Protein AF-A0A7V5T5Y4-F1 (afdb_monomer_lite)

Foldseek 3Di:
DDWDWDADPVGIDTHDPVCVVVVDDDPDDDDDCPPGPDDCVVVVVVVVVVVVVVVCPVVDDDD

Structure (mmCIF, N/CA/C/O backbone):
data_AF-A0A7V5T5Y4-F1
#
_entry.id   AF-A0A7V5T5Y4-F1
#
loop_
_atom_site.group_PDB
_atom_site.id
_atom_site.type_symbol
_atom_site.label_atom_id
_atom_site.label_alt_id
_atom_site.label_comp_id
_atom_site.label_asym_id
_atom_site.label_entity_id
_atom_site.label_seq_id
_atom_site.pdbx_PDB_ins_code
_atom_site.Cartn_x
_atom_site.Cartn_y
_atom_site.Cartn_z
_atom_site.occupancy
_atom_site.B_iso_or_equiv
_atom_site.auth_seq_id
_atom_site.auth_comp_id
_atom_site.auth_asym_id
_atom_site.auth_atom_id
_atom_site.pdbx_PDB_model_num
ATOM 1 N N . MET A 1 1 ? 15.766 -6.210 3.914 1.00 75.25 1 MET A N 1
ATOM 2 C CA . MET A 1 1 ? 15.358 -5.807 2.552 1.00 75.25 1 MET A CA 1
ATOM 3 C C . MET A 1 1 ? 15.976 -4.453 2.265 1.00 75.25 1 MET A C 1
ATOM 5 O O . MET A 1 1 ? 15.736 -3.535 3.038 1.00 75.25 1 MET A O 1
ATOM 9 N N . SER A 1 2 ? 16.808 -4.345 1.231 1.00 91.88 2 SER A N 1
ATOM 10 C CA . SER A 1 2 ? 17.431 -3.089 0.801 1.00 91.88 2 SER A CA 1
ATOM 11 C C . SER A 1 2 ? 16.938 -2.714 -0.592 1.00 91.88 2 SER A C 1
ATOM 13 O O . SER A 1 2 ? 16.694 -3.580 -1.434 1.00 91.88 2 SER A O 1
ATOM 15 N N . TYR A 1 3 ? 16.779 -1.414 -0.812 1.00 93.56 3 TYR A N 1
ATOM 16 C CA . TYR A 1 3 ? 16.318 -0.852 -2.070 1.00 93.56 3 TYR A CA 1
ATOM 17 C C . TYR A 1 3 ? 17.334 0.156 -2.578 1.00 93.56 3 TYR A C 1
ATOM 19 O O . TYR A 1 3 ? 17.898 0.935 -1.809 1.00 93.56 3 TYR A O 1
ATOM 27 N N . ARG A 1 4 ? 17.512 0.159 -3.891 1.00 91.94 4 ARG A N 1
ATOM 28 C CA . ARG A 1 4 ? 18.310 1.122 -4.618 1.00 91.94 4 ARG A CA 1
ATOM 29 C C . ARG A 1 4 ? 17.418 2.216 -5.172 1.00 91.94 4 ARG A C 1
ATOM 31 O O . ARG A 1 4 ? 16.485 1.939 -5.924 1.00 91.94 4 ARG A O 1
ATOM 38 N N . GLU A 1 5 ? 17.750 3.456 -4.847 1.00 95.12 5 GLU A N 1
ATOM 39 C CA . GLU A 1 5 ? 17.093 4.623 -5.425 1.00 95.12 5 GLU A CA 1
ATOM 40 C C . GLU A 1 5 ? 17.554 4.867 -6.873 1.00 95.12 5 GLU A C 1
ATOM 42 O O . GLU A 1 5 ? 18.738 4.740 -7.227 1.00 95.12 5 GLU A O 1
ATOM 47 N N . ARG A 1 6 ? 16.599 5.246 -7.720 1.00 91.81 6 ARG A N 1
ATOM 48 C CA . ARG A 1 6 ? 16.790 5.695 -9.097 1.00 91.81 6 ARG A CA 1
ATOM 49 C C . ARG A 1 6 ? 15.934 6.929 -9.339 1.00 91.81 6 ARG A C 1
ATOM 51 O O . ARG A 1 6 ? 14.748 6.932 -9.033 1.00 91.81 6 ARG A O 1
ATOM 58 N N . ARG A 1 7 ? 16.525 7.972 -9.915 1.00 96.31 7 ARG A N 1
ATOM 59 C CA . ARG A 1 7 ? 15.785 9.162 -10.347 1.00 96.31 7 ARG A CA 1
ATOM 60 C C . ARG A 1 7 ? 15.429 9.037 -11.819 1.00 96.31 7 ARG A C 1
ATOM 62 O O . ARG A 1 7 ? 16.275 8.667 -12.628 1.00 96.31 7 ARG A O 1
ATOM 69 N N . THR A 1 8 ? 14.183 9.349 -12.133 1.00 94.06 8 THR A N 1
ATOM 70 C CA . THR A 1 8 ? 13.596 9.328 -13.474 1.00 94.06 8 THR A CA 1
ATOM 71 C C . THR A 1 8 ? 12.849 10.640 -13.712 1.00 94.06 8 THR A C 1
ATOM 73 O O . THR A 1 8 ? 12.611 11.396 -12.769 1.00 94.06 8 THR A O 1
ATOM 76 N N . GLU A 1 9 ? 12.441 10.907 -14.951 1.00 96.75 9 GLU A N 1
ATOM 77 C CA . GLU A 1 9 ? 11.615 12.080 -15.278 1.00 96.75 9 GLU A CA 1
ATOM 78 C C . GLU A 1 9 ? 10.261 12.068 -14.548 1.00 96.75 9 GLU A C 1
ATOM 80 O O . GLU A 1 9 ? 9.745 13.119 -14.181 1.00 96.75 9 GLU A O 1
ATOM 85 N N . ALA A 1 10 ? 9.720 10.876 -14.274 1.00 93.38 10 ALA A N 1
ATOM 86 C CA . ALA A 1 10 ? 8.464 10.685 -13.552 1.00 93.38 10 ALA A CA 1
ATOM 87 C C . ALA A 1 10 ? 8.618 10.746 -12.019 1.00 93.38 10 ALA A C 1
ATOM 89 O O . ALA A 1 10 ? 7.623 10.691 -11.299 1.00 93.38 10 ALA A O 1
ATOM 90 N N . GLY A 1 11 ? 9.850 10.847 -11.507 1.00 96.00 11 GLY A N 1
ATOM 91 C CA . GLY A 1 11 ? 10.142 10.895 -10.078 1.00 96.00 11 GLY A CA 1
ATOM 92 C C . GLY A 1 11 ? 11.126 9.822 -9.622 1.00 96.00 11 GLY A C 1
ATOM 93 O O . GLY A 1 11 ? 11.992 9.367 -10.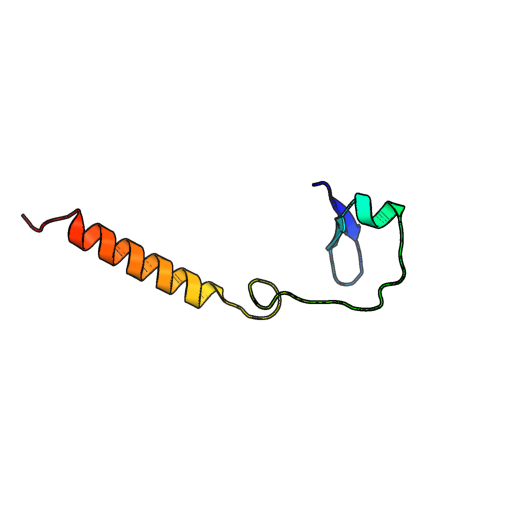374 1.00 96.00 11 GLY A O 1
ATOM 94 N N . ILE A 1 12 ? 11.024 9.451 -8.348 1.00 96.94 12 ILE A N 1
ATOM 95 C CA . ILE A 1 12 ? 11.947 8.523 -7.697 1.00 96.94 12 ILE A CA 1
ATOM 96 C C . ILE A 1 12 ? 11.376 7.104 -7.746 1.00 96.94 12 ILE A C 1
ATOM 98 O O . ILE A 1 12 ? 10.230 6.874 -7.374 1.00 96.94 12 ILE A O 1
ATOM 102 N N . VAL A 1 13 ? 12.201 6.154 -8.174 1.00 93.56 13 VAL A N 1
ATOM 103 C CA . VAL A 1 13 ? 11.899 4.723 -8.224 1.00 93.56 13 VAL A CA 1
ATOM 104 C C . VAL A 1 13 ? 12.838 3.988 -7.274 1.00 93.56 13 VAL A C 1
ATOM 106 O O . VAL A 1 13 ? 14.042 4.246 -7.251 1.00 93.56 13 VAL A O 1
ATOM 109 N N . TYR A 1 14 ? 12.296 3.039 -6.516 1.00 92.75 14 TYR A N 1
ATOM 110 C CA . TYR A 1 14 ? 13.058 2.169 -5.625 1.00 92.75 14 TYR A CA 1
ATOM 111 C C . TYR A 1 14 ? 13.029 0.740 -6.161 1.00 92.75 14 TYR A C 1
ATOM 113 O O . TYR A 1 14 ? 11.961 0.152 -6.307 1.00 92.75 14 TYR A O 1
ATOM 121 N N . VAL A 1 15 ? 14.199 0.171 -6.449 1.00 90.50 15 VAL A N 1
ATOM 122 C CA . VAL A 1 15 ? 14.333 -1.207 -6.950 1.00 90.50 15 VAL A CA 1
ATOM 123 C C . VAL A 1 15 ? 15.008 -2.056 -5.885 1.00 90.50 15 VAL A C 1
ATOM 125 O O . VAL A 1 15 ? 16.028 -1.650 -5.334 1.00 90.50 15 VAL A O 1
ATOM 128 N N . ARG A 1 16 ? 14.452 -3.226 -5.566 1.00 90.81 16 ARG A N 1
ATOM 129 C CA . ARG A 1 16 ? 15.044 -4.123 -4.566 1.00 90.81 16 ARG A CA 1
ATOM 130 C C . ARG A 1 16 ? 16.415 -4.608 -5.054 1.00 90.81 16 ARG A C 1
ATOM 132 O O . ARG A 1 16 ? 16.560 -4.963 -6.220 1.00 90.81 16 ARG A O 1
ATOM 139 N N . GLU A 1 17 ? 17.427 -4.566 -4.190 1.00 89.81 17 GLU A N 1
ATOM 140 C CA . GLU A 1 17 ? 18.829 -4.794 -4.595 1.00 89.81 17 GLU A CA 1
ATOM 141 C C . GLU A 1 17 ? 19.076 -6.204 -5.162 1.00 89.81 17 GLU A C 1
ATOM 143 O O . GLU A 1 17 ? 19.842 -6.360 -6.107 1.00 89.81 17 GLU A O 1
ATOM 148 N N . ASP A 1 18 ? 18.391 -7.220 -4.638 1.00 85.62 18 ASP A N 1
ATOM 149 C CA . ASP A 1 18 ? 18.430 -8.608 -5.128 1.00 85.62 18 ASP A CA 1
ATOM 150 C C . ASP A 1 18 ? 17.845 -8.764 -6.544 1.00 85.62 18 ASP A C 1
ATOM 152 O O . ASP A 1 18 ? 18.241 -9.655 -7.285 1.00 85.62 18 ASP A O 1
ATOM 156 N N . TRP A 1 19 ? 16.952 -7.863 -6.952 1.00 81.38 19 TRP A N 1
ATOM 157 C CA . TRP A 1 19 ? 16.322 -7.867 -8.270 1.00 81.38 19 TRP A CA 1
ATOM 158 C C . TRP A 1 19 ? 17.217 -7.242 -9.351 1.00 81.38 19 TRP A C 1
ATOM 160 O O . TRP A 1 19 ? 17.11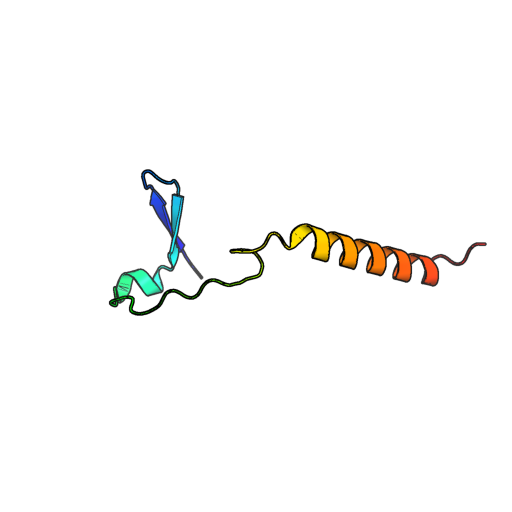4 -7.573 -10.530 1.00 81.38 19 TRP A O 1
ATOM 170 N N . VAL A 1 20 ? 18.140 -6.360 -8.949 1.00 72.06 20 VAL A N 1
ATOM 171 C CA . VAL A 1 20 ? 19.109 -5.714 -9.852 1.00 72.06 20 VAL A CA 1
ATOM 172 C C . VAL A 1 20 ? 20.182 -6.699 -10.324 1.00 72.06 20 VAL A C 1
ATOM 174 O O . VAL A 1 20 ? 20.712 -6.540 -11.421 1.00 72.06 20 VAL A O 1
ATOM 177 N N . VAL A 1 21 ? 20.507 -7.706 -9.509 1.00 63.81 21 VAL A N 1
ATOM 178 C CA . VAL A 1 21 ? 21.581 -8.673 -9.791 1.00 63.81 21 VAL A CA 1
ATOM 179 C C . VAL A 1 21 ? 21.188 -9.660 -10.891 1.00 63.81 21 VAL A C 1
ATOM 181 O O . VAL A 1 21 ? 22.042 -10.058 -11.679 1.00 63.81 21 VAL A O 1
ATOM 184 N N . GLU A 1 22 ? 19.909 -10.026 -10.975 1.00 63.81 22 GLU A N 1
ATOM 185 C CA . GLU A 1 22 ? 19.437 -11.054 -11.909 1.00 63.81 22 GLU A CA 1
ATOM 186 C C . GLU A 1 22 ? 18.859 -10.481 -13.212 1.00 63.81 22 GLU A C 1
ATOM 188 O O . GLU A 1 22 ? 18.739 -11.222 -14.183 1.00 63.81 22 GLU A O 1
ATOM 193 N N . ALA A 1 23 ? 18.516 -9.182 -13.237 1.00 63.28 23 ALA A N 1
ATOM 194 C CA . ALA A 1 23 ? 17.922 -8.442 -14.363 1.00 63.28 23 ALA A CA 1
ATOM 195 C C . ALA A 1 23 ? 17.042 -9.291 -15.318 1.00 63.28 23 ALA A C 1
ATOM 197 O O . ALA A 1 23 ? 17.262 -9.268 -16.535 1.00 63.28 23 ALA A O 1
ATOM 198 N N . PRO A 1 24 ? 16.063 -10.060 -14.802 1.00 68.31 24 PRO A N 1
ATOM 199 C CA . PRO A 1 24 ? 15.261 -10.935 -15.640 1.00 68.31 24 PRO A CA 1
ATOM 200 C C . PRO A 1 24 ? 14.321 -10.117 -16.533 1.00 68.31 24 PRO A C 1
ATOM 202 O O . PRO A 1 24 ? 13.900 -9.010 -16.183 1.00 68.31 24 PRO A O 1
ATOM 205 N N . SER A 1 25 ? 13.955 -10.677 -17.686 1.00 82.31 25 SER A N 1
ATOM 206 C CA . SER A 1 25 ? 12.829 -10.166 -18.466 1.00 82.31 25 SER A CA 1
ATOM 207 C C . SER A 1 25 ? 11.558 -10.197 -17.616 1.00 82.31 25 SER A C 1
ATOM 209 O O . SER A 1 25 ? 11.288 -11.177 -16.923 1.00 82.31 25 SER A O 1
ATOM 211 N N . VAL A 1 26 ? 10.779 -9.117 -17.659 1.00 86.88 26 VAL A N 1
ATOM 212 C CA . VAL A 1 26 ? 9.498 -9.033 -16.954 1.00 86.88 26 VAL A CA 1
ATOM 213 C C . VAL A 1 26 ? 8.390 -9.422 -17.915 1.00 86.88 26 VAL A C 1
ATOM 215 O O . VAL A 1 26 ? 8.053 -8.650 -18.809 1.00 86.88 26 VAL A O 1
ATOM 218 N N . ASP A 1 27 ? 7.804 -10.595 -17.707 1.00 90.31 27 ASP A N 1
ATOM 219 C CA . ASP A 1 27 ? 6.671 -11.057 -18.516 1.00 90.31 27 ASP A CA 1
ATOM 220 C C . ASP A 1 27 ? 5.327 -10.548 -17.977 1.00 90.31 27 ASP A C 1
ATOM 222 O O . ASP A 1 27 ? 4.373 -10.360 -18.730 1.00 90.31 27 ASP A O 1
ATOM 226 N N . VAL A 1 28 ? 5.239 -10.315 -16.661 1.00 91.94 28 VAL A N 1
ATOM 227 C CA . VAL A 1 28 ? 4.007 -9.907 -15.975 1.00 91.94 28 VAL A CA 1
ATOM 228 C C . VAL A 1 28 ? 4.318 -8.887 -14.885 1.00 91.94 28 VAL A C 1
ATOM 230 O O . VAL A 1 28 ? 5.234 -9.072 -14.085 1.00 91.94 28 VAL A O 1
ATOM 233 N N . VAL A 1 29 ? 3.497 -7.839 -14.813 1.00 89.94 29 VAL A N 1
ATOM 234 C CA . VAL A 1 29 ? 3.453 -6.905 -13.685 1.00 89.94 29 VAL A CA 1
ATOM 235 C C . VAL A 1 29 ? 2.116 -7.086 -12.980 1.00 89.94 29 VAL A C 1
ATOM 237 O O . VAL A 1 29 ? 1.063 -6.873 -13.580 1.00 89.94 29 VAL A O 1
ATOM 240 N N . LEU A 1 30 ? 2.161 -7.487 -11.712 1.00 90.88 30 LEU A N 1
ATOM 241 C CA . LEU A 1 30 ? 0.981 -7.600 -10.863 1.00 90.88 30 LEU A CA 1
ATOM 242 C C . LEU A 1 30 ? 0.990 -6.457 -9.851 1.00 90.88 30 LEU A C 1
ATOM 244 O O . LEU A 1 30 ? 1.924 -6.331 -9.061 1.00 90.88 30 LEU A O 1
ATOM 248 N N . PHE A 1 31 ? -0.055 -5.638 -9.883 1.00 91.25 31 PHE A N 1
ATOM 249 C CA . PHE A 1 31 ? -0.260 -4.575 -8.910 1.00 91.25 31 PHE A CA 1
ATOM 250 C C . PHE A 1 31 ? -1.168 -5.080 -7.794 1.00 91.25 31 PHE A C 1
ATOM 252 O O . PHE A 1 31 ? -2.198 -5.696 -8.071 1.00 91.25 31 PHE A O 1
ATOM 259 N N . ASP A 1 32 ? -0.793 -4.802 -6.548 1.00 88.81 32 ASP A N 1
ATOM 260 C CA . ASP A 1 32 ? -1.723 -4.955 -5.433 1.00 88.81 32 ASP A CA 1
ATOM 261 C C . ASP A 1 32 ? -2.894 -3.978 -5.614 1.00 88.81 32 ASP A C 1
ATOM 263 O O . ASP A 1 32 ? -2.743 -2.880 -6.154 1.00 88.81 32 ASP A O 1
ATOM 267 N N . CYS A 1 33 ? -4.083 -4.378 -5.190 1.00 86.00 33 CYS A N 1
ATOM 268 C CA . CYS A 1 33 ? -5.226 -3.484 -5.188 1.00 86.00 33 CYS A CA 1
ATOM 269 C C . CYS A 1 33 ? -5.060 -2.451 -4.071 1.00 86.00 33 CYS A C 1
ATOM 271 O O . CYS A 1 33 ? -5.131 -1.246 -4.322 1.00 86.00 33 CYS A O 1
ATOM 273 N N . ASP A 1 34 ? -4.815 -2.927 -2.850 1.00 82.19 34 ASP A N 1
ATOM 274 C CA . ASP A 1 34 ? -4.707 -2.096 -1.657 1.00 82.19 34 ASP A CA 1
ATOM 275 C C . ASP A 1 34 ? -3.347 -1.379 -1.631 1.00 82.19 34 ASP A C 1
ATOM 277 O O . ASP A 1 34 ? -2.297 -1.978 -1.846 1.00 82.19 34 ASP A O 1
ATOM 281 N N . GLY A 1 35 ? -3.365 -0.061 -1.429 1.00 74.62 35 GLY A N 1
ATOM 282 C CA . GLY A 1 35 ? -2.146 0.730 -1.267 1.00 74.62 35 GLY A CA 1
ATOM 283 C C . GLY A 1 35 ? -1.386 1.019 -2.565 1.00 74.62 35 GLY A C 1
ATOM 284 O O . GLY A 1 35 ? -0.397 1.752 -2.520 1.00 74.62 35 GLY A O 1
ATOM 285 N N . VAL A 1 36 ? -1.854 0.509 -3.713 1.00 87.88 36 VAL A N 1
ATOM 286 C CA . VAL A 1 36 ? -1.293 0.818 -5.040 1.00 87.88 36 VAL A CA 1
ATOM 287 C C . VAL A 1 36 ? -2.359 1.315 -6.019 1.00 87.88 36 VAL A C 1
ATOM 289 O O . VAL A 1 36 ? -2.190 2.401 -6.571 1.00 87.88 36 VAL A O 1
ATOM 292 N N . LEU A 1 37 ? -3.451 0.571 -6.244 1.00 88.62 37 LEU A N 1
ATOM 293 C CA . LEU A 1 37 ? -4.459 0.942 -7.253 1.00 88.62 37 LEU A CA 1
ATOM 294 C C . LEU A 1 37 ? -5.678 1.668 -6.681 1.00 88.62 37 LEU A C 1
ATOM 296 O O . LEU A 1 37 ? -6.185 2.597 -7.310 1.00 88.62 37 LEU A O 1
ATOM 300 N N . ILE A 1 38 ? -6.172 1.238 -5.521 1.00 89.06 38 ILE A N 1
ATOM 301 C CA . ILE A 1 38 ? -7.344 1.836 -4.880 1.00 89.06 38 ILE A CA 1
ATOM 302 C C . ILE A 1 38 ? -6.943 2.593 -3.617 1.00 89.06 38 ILE A C 1
ATOM 304 O O . ILE A 1 38 ? -6.157 2.116 -2.798 1.00 89.06 38 ILE A O 1
ATOM 308 N N . ASP A 1 39 ? -7.521 3.782 -3.442 1.00 89.94 39 ASP A N 1
ATOM 309 C CA . ASP A 1 39 ? -7.383 4.527 -2.196 1.00 89.94 39 ASP A CA 1
ATOM 310 C C . ASP A 1 39 ? -8.272 3.903 -1.117 1.00 89.94 39 ASP A C 1
ATOM 312 O O . ASP A 1 39 ? -9.449 4.233 -0.972 1.00 89.94 39 ASP A O 1
ATOM 316 N N . VAL A 1 40 ? -7.698 2.968 -0.368 1.00 90.25 40 VAL A N 1
ATOM 317 C CA . VAL A 1 40 ? -8.383 2.259 0.719 1.00 90.25 40 VAL A CA 1
ATOM 318 C C . VAL A 1 40 ? -8.322 2.984 2.061 1.00 90.25 40 VAL A C 1
ATOM 320 O O . VAL A 1 40 ? -8.921 2.510 3.029 1.00 90.25 40 VAL A O 1
ATOM 323 N N . ARG A 1 41 ? -7.602 4.113 2.156 1.00 91.19 41 ARG A N 1
ATOM 324 C CA . ARG A 1 41 ? -7.441 4.853 3.420 1.00 91.19 41 ARG A CA 1
ATOM 325 C C . ARG A 1 41 ? -8.787 5.138 4.098 1.00 91.19 41 ARG A C 1
ATOM 327 O O . ARG A 1 41 ? -8.883 4.868 5.292 1.00 91.19 41 ARG A O 1
ATOM 334 N N . PRO A 1 42 ? -9.859 5.536 3.376 1.00 93.62 42 PRO A N 1
ATOM 335 C CA . PRO A 1 42 ? -11.168 5.737 3.996 1.00 93.62 42 PRO A CA 1
ATOM 336 C C . PRO A 1 42 ? -11.731 4.483 4.680 1.00 93.62 42 PRO A C 1
ATOM 338 O O . PRO A 1 42 ? -12.354 4.586 5.736 1.00 93.62 42 PRO A O 1
ATOM 341 N N . SER A 1 43 ? -11.508 3.299 4.100 1.00 92.19 43 SER A N 1
ATOM 342 C CA . SER A 1 43 ? -11.960 2.024 4.665 1.00 92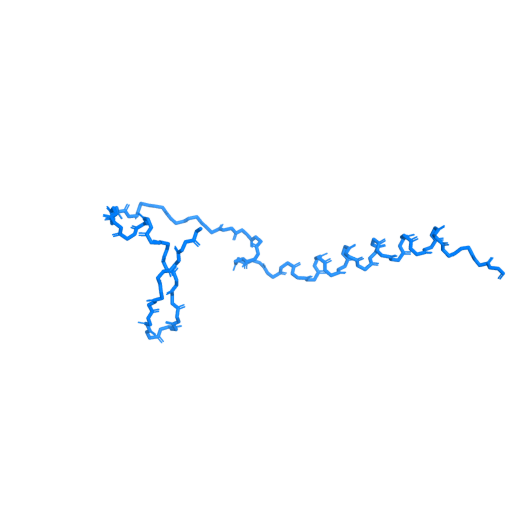.19 43 SER A CA 1
ATOM 343 C C . SER A 1 43 ? -11.200 1.682 5.946 1.00 92.19 43 SER A C 1
ATOM 345 O O . SER A 1 43 ? -11.820 1.294 6.937 1.00 92.19 43 SER A O 1
ATOM 347 N N . TYR A 1 44 ? -9.875 1.870 5.956 1.00 91.88 44 TYR A N 1
ATOM 348 C CA . TYR A 1 44 ? -9.064 1.662 7.156 1.00 91.88 44 TYR A CA 1
ATOM 349 C C . TYR A 1 44 ? -9.405 2.658 8.261 1.00 91.88 44 TYR A C 1
ATOM 351 O O . TYR A 1 44 ? -9.620 2.242 9.398 1.00 91.88 44 TYR A O 1
ATOM 359 N N . ASP A 1 45 ? -9.535 3.942 7.933 1.00 96.38 45 ASP A N 1
ATOM 360 C CA . ASP A 1 45 ? -9.893 4.980 8.900 1.00 96.38 45 ASP A CA 1
ATOM 361 C C . ASP A 1 45 ? -11.255 4.696 9.542 1.00 96.38 45 ASP A C 1
ATOM 363 O O . ASP A 1 45 ? -11.411 4.805 10.762 1.00 96.38 45 ASP A O 1
ATOM 367 N N . ALA A 1 46 ? -12.239 4.272 8.741 1.00 97.50 46 ALA A N 1
ATOM 368 C CA . ALA A 1 46 ? -13.542 3.862 9.247 1.00 97.50 46 ALA A CA 1
ATOM 369 C C . ALA A 1 46 ? -13.427 2.646 10.178 1.00 97.50 46 ALA A C 1
ATOM 371 O O . ALA A 1 46 ? -13.950 2.681 11.292 1.00 97.50 46 ALA A O 1
ATOM 372 N N . ALA A 1 47 ? -12.709 1.597 9.767 1.00 97.50 47 ALA A N 1
ATOM 373 C CA . ALA A 1 47 ? -12.541 0.388 10.570 1.00 97.50 47 ALA A CA 1
ATOM 374 C C . ALA A 1 47 ? -11.836 0.673 11.905 1.00 97.50 47 ALA A C 1
ATOM 376 O O . ALA A 1 47 ? -12.279 0.199 12.955 1.00 97.50 47 ALA A O 1
ATOM 377 N N . ILE A 1 48 ? -10.779 1.489 11.884 1.00 98.00 48 ILE A N 1
ATOM 378 C CA . ILE A 1 48 ? -10.062 1.936 13.082 1.00 98.00 48 ILE A CA 1
ATOM 379 C C . ILE A 1 48 ? -11.013 2.712 13.991 1.00 98.00 48 ILE A C 1
ATOM 381 O O . ILE A 1 48 ? -11.117 2.390 15.175 1.00 98.00 48 ILE A O 1
ATOM 385 N N . ARG A 1 49 ? -11.739 3.700 13.453 1.00 98.31 49 ARG A N 1
ATOM 386 C CA . ARG A 1 49 ? -12.665 4.530 14.233 1.00 98.31 49 ARG A CA 1
ATOM 387 C C . ARG A 1 49 ? -13.734 3.693 14.927 1.00 98.31 49 ARG A C 1
ATOM 389 O O . ARG A 1 49 ? -13.937 3.860 16.128 1.00 98.31 49 ARG A O 1
ATOM 396 N N . GLU A 1 50 ? -14.393 2.795 14.198 1.00 98.12 50 GLU A N 1
ATOM 397 C CA . GLU A 1 50 ? -15.439 1.944 14.771 1.00 98.12 50 GLU A CA 1
ATOM 398 C C . GLU A 1 50 ? -14.870 0.982 15.820 1.00 98.12 50 GLU A C 1
ATOM 400 O O . GLU A 1 50 ? -15.447 0.822 16.895 1.00 98.12 50 GLU A O 1
ATOM 405 N N . THR A 1 51 ? -13.695 0.402 15.563 1.00 98.00 51 THR A N 1
ATOM 406 C CA . THR A 1 51 ? -13.031 -0.508 16.507 1.00 98.00 51 THR A CA 1
ATOM 407 C C . THR A 1 51 ? -12.651 0.208 17.801 1.00 98.00 51 THR A C 1
ATOM 409 O O . THR A 1 51 ? -12.944 -0.281 18.892 1.00 98.00 51 THR A O 1
ATOM 412 N N . VAL A 1 52 ? -12.038 1.389 17.699 1.00 97.38 52 VAL A N 1
ATOM 413 C CA . VAL A 1 52 ? -11.658 2.203 18.862 1.00 97.38 52 VAL A CA 1
ATOM 414 C C . VAL A 1 52 ? -12.899 2.641 19.637 1.00 97.38 52 VAL A C 1
ATOM 416 O O . VAL A 1 52 ? -12.935 2.483 20.856 1.00 97.38 52 VAL A O 1
ATOM 419 N N . SER A 1 53 ? -13.936 3.128 18.947 1.00 96.88 53 SER A N 1
ATOM 420 C CA . SER A 1 53 ? -15.221 3.501 19.554 1.00 96.88 53 SER A CA 1
ATOM 421 C C . SER A 1 53 ? -15.837 2.332 20.327 1.00 96.88 53 SER A 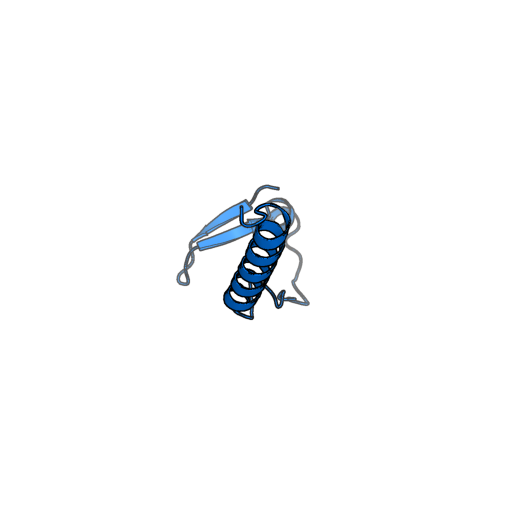C 1
ATOM 423 O O . SER A 1 53 ? -16.205 2.469 21.498 1.00 96.88 53 SER A O 1
ATOM 425 N N . TYR A 1 54 ? -15.866 1.148 19.711 1.00 96.25 54 TYR A N 1
ATOM 426 C CA . TYR A 1 54 ? -16.364 -0.066 20.341 1.00 96.25 54 TYR A CA 1
ATOM 427 C C . TYR A 1 54 ? -15.566 -0.424 21.598 1.00 96.25 54 TYR A C 1
ATOM 429 O O . TYR A 1 54 ? -16.161 -0.613 22.658 1.00 96.25 54 TYR A O 1
ATOM 437 N N . ILE A 1 55 ? -14.234 -0.469 21.518 1.00 96.12 55 ILE A N 1
ATOM 438 C CA . ILE A 1 55 ? -13.369 -0.784 22.665 1.00 96.12 55 ILE A CA 1
ATOM 439 C C . ILE A 1 55 ? -13.600 0.213 23.804 1.00 96.12 55 ILE A C 1
ATOM 441 O O . ILE A 1 55 ? -13.836 -0.195 24.942 1.00 96.12 55 ILE A O 1
ATOM 445 N N . LEU A 1 56 ? -13.602 1.514 23.506 1.00 96.38 56 LEU A N 1
ATOM 446 C CA . LEU A 1 56 ? -13.830 2.555 24.508 1.00 96.38 56 LEU A CA 1
ATOM 447 C C . LEU A 1 56 ? -15.208 2.425 25.161 1.00 96.38 56 LEU A C 1
ATOM 449 O O . LEU A 1 56 ? -15.303 2.562 26.376 1.00 96.38 56 LEU A O 1
ATOM 453 N N . SER A 1 57 ? -16.251 2.069 24.403 1.00 94.19 57 SER A N 1
ATOM 454 C CA . SER A 1 57 ? -17.594 1.832 24.956 1.00 94.19 57 SER A CA 1
ATOM 455 C C . SER A 1 57 ? -17.652 0.682 25.972 1.00 94.19 57 SER A C 1
ATOM 457 O O . SER A 1 57 ? -18.554 0.640 26.808 1.00 94.19 57 SER A O 1
ATOM 459 N N . LYS A 1 58 ? -16.712 -0.271 25.895 1.00 94.50 58 LYS A N 1
ATOM 460 C CA . LYS A 1 58 ? -16.619 -1.415 26.814 1.00 94.50 58 LYS A CA 1
ATOM 461 C C . LYS A 1 58 ? -15.704 -1.143 28.001 1.00 94.50 58 LYS A C 1
ATOM 463 O O . LYS A 1 58 ? -15.969 -1.657 29.083 1.00 94.50 58 LYS A O 1
ATOM 468 N N . LEU A 1 59 ? -14.641 -0.365 27.797 1.00 92.62 59 LEU A N 1
ATOM 469 C CA . LEU A 1 59 ? -13.659 -0.044 28.836 1.00 92.62 59 LEU A CA 1
ATOM 470 C C . LEU A 1 59 ? -14.096 1.126 29.719 1.00 92.62 59 LEU A C 1
ATOM 472 O O . LEU A 1 59 ? -13.827 1.128 30.917 1.00 92.62 59 LEU A O 1
ATOM 476 N N . VAL A 1 60 ? -14.782 2.111 29.142 1.00 84.00 60 VAL A N 1
ATOM 477 C CA . VAL A 1 60 ? -15.317 3.264 29.861 1.00 84.00 60 VAL A CA 1
ATOM 478 C C . VAL A 1 60 ? -16.792 2.993 30.137 1.00 84.00 60 VAL A C 1
ATOM 480 O O . VAL A 1 60 ? -17.671 3.369 29.363 1.00 84.00 60 VAL A O 1
ATOM 483 N N . GLN A 1 61 ? -17.082 2.306 31.244 1.00 64.06 61 GLN A N 1
ATOM 484 C CA . GLN A 1 61 ? -18.437 2.320 31.792 1.00 64.06 61 GLN A CA 1
ATOM 485 C C . GLN A 1 61 ? -18.739 3.752 32.243 1.00 64.06 61 GLN A C 1
ATOM 487 O O . GLN A 1 61 ? -17.970 4.334 33.008 1.00 64.06 61 GLN A O 1
ATOM 492 N N . ARG A 1 62 ? -1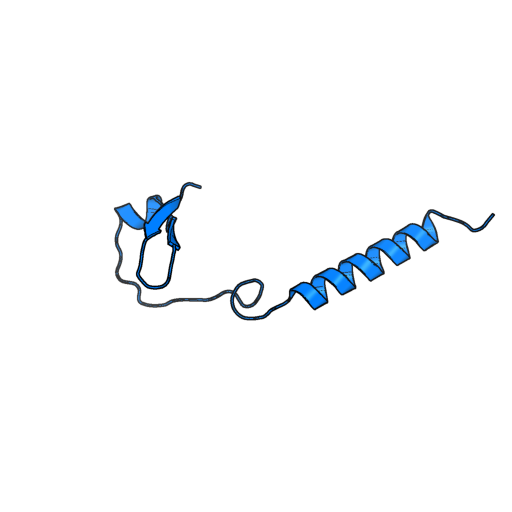9.835 4.336 31.739 1.00 61.19 62 ARG A N 1
ATOM 493 C CA . ARG A 1 62 ? -20.405 5.570 32.296 1.00 61.19 62 ARG A CA 1
ATOM 494 C C . ARG A 1 62 ? -20.622 5.342 33.796 1.00 61.19 62 ARG A C 1
ATOM 496 O O . ARG A 1 62 ? -21.489 4.546 34.153 1.00 61.19 62 ARG A O 1
ATOM 503 N N . ALA A 1 63 ? -19.796 5.984 34.620 1.00 52.97 63 ALA A N 1
ATOM 504 C CA . ALA A 1 63 ? -20.111 6.250 36.018 1.00 52.97 63 ALA A CA 1
ATOM 505 C C . ALA A 1 63 ? -21.301 7.216 36.103 1.00 52.97 63 ALA A C 1
ATOM 507 O O . ALA A 1 63 ? -21.436 8.056 35.178 1.00 52.97 63 ALA A O 1
#

pLDDT: mean 88.08, std 10.72, range [52.97, 98.31]

Radius of gyration: 20.76 Å; chains: 1; bounding box: 42×23×54 Å

Secondary structure (DSSP, 8-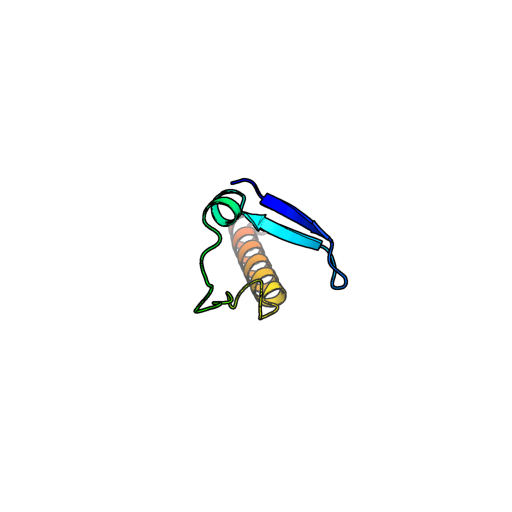state):
--EEEEEETTEEEEEEHHHHHH----------TBTTTB--HHHHHHHHHHHHHHHHHHHS---

Sequence (63 aa):
MSYRERRTEAGIVYVREDWVVEAPSVDVVLFDCDGVLIDVRPSYDAAIRETVSYILSKLVQRA